Protein AF-A0A8D8GQP0-F1 (afdb_monomer)

Solvent-accessible surface area (backbone atoms only — not comparable to full-atom values): 8848 Å² total; per-residue (Å²): 141,80,85,81,79,78,78,79,81,77,80,79,77,80,78,71,52,72,69,57,54,50,54,50,50,49,51,53,50,52,54,49,51,50,52,53,51,34,53,76,68,35,67,81,42,93,84,54,81,67,76,50,76,66,56,50,53,54,52,50,54,59,51,71,70,54,82,77,78,77,52,72,63,63,53,48,53,54,49,51,52,53,51,48,55,50,47,53,53,51,48,52,52,50,49,57,51,52,55,56,56,72,69,55,77,88,76,71,74,80,78,78,82,83,56,70,46,77,36,81,91,73,77,42,79,41,70,68,80,72,77,80,84,76,82,90,128

Radius of gyration: 39.1 Å; Cα contacts (8 Å, |Δi|>4): 39; chains: 1; bounding box: 97×49×96 Å

Secondary structure (DSSP, 8-state):
-----------------HHHHHHHHHHHHHHHHHHHHHHHTTTT-TTSPPPPHHHHHHHHHHHHTSPP---HHHHHHHHHHHHHHHHHHHHHHHHHHHHHHHT-----PPPPPP-EEEETTTTEEEE------PPP-

pLDDT: mean 75.88, std 15.41, range [38.88, 92.88]

Organism: Culex pipiens (NCBI:txid7175)

Nearest PDB structures (foldseek):
  6n1l-assembly1_A  TM=4.554E-01  e=3.592E+00  Borreliella burgdorferi B31
  3g2b-assembly1_A-2  TM=3.861E-01  e=7.609E+00  Xanthomonas campestris pv. campestris

Foldseek 3Di:
DDDPPPPPPPPPPPPDDPVRVLVVVVVVLVVLVVVLVCLQVVVPDPPDDRDDPVRNVVSVVVNVPDDDRDDPVRVVVVVVVVVVVVVVVVVVVVVVVVVVVVPDPPPDDDDPDFDWDQDPVVRDIDTCPDDDDDDDD

Mean predicted aligned error: 17.65 Å

Structure (mmCIF, N/CA/C/O backbone):
data_AF-A0A8D8GQP0-F1
#
_entry.id   AF-A0A8D8GQP0-F1
#
loop_
_atom_site.group_PDB
_atom_site.id
_atom_site.type_symbol
_atom_site.label_atom_id
_atom_site.label_alt_id
_atom_site.label_comp_id
_atom_site.label_asym_id
_atom_site.label_entity_id
_atom_site.label_seq_id
_atom_site.pdbx_PDB_ins_code
_atom_site.Cartn_x
_atom_site.Cartn_y
_atom_site.Cartn_z
_atom_site.occupancy
_atom_site.B_iso_or_equiv
_atom_site.auth_seq_id
_atom_site.auth_comp_id
_atom_site.auth_asym_id
_atom_site.auth_atom_id
_atom_site.pdbx_PDB_model_num
ATOM 1 N N . MET A 1 1 ? 36.429 -40.304 33.235 1.00 43.31 1 MET A N 1
ATOM 2 C CA . MET A 1 1 ? 36.339 -38.845 33.025 1.00 43.31 1 MET A CA 1
ATOM 3 C C . MET A 1 1 ? 35.658 -38.599 31.694 1.00 43.31 1 MET A C 1
ATOM 5 O O . MET A 1 1 ? 36.282 -38.819 30.667 1.00 43.31 1 MET A O 1
ATOM 9 N N . THR A 1 2 ? 34.388 -38.197 31.701 1.00 40.81 2 THR A N 1
ATOM 10 C CA . THR A 1 2 ? 33.641 -37.958 30.457 1.00 40.81 2 THR A CA 1
ATOM 11 C C . THR A 1 2 ? 32.784 -36.714 30.648 1.00 40.81 2 THR A C 1
ATOM 13 O O . THR A 1 2 ? 31.640 -36.782 31.083 1.00 40.81 2 THR A O 1
ATOM 16 N N . ALA A 1 3 ? 33.389 -35.550 30.408 1.00 46.69 3 ALA A N 1
ATOM 17 C CA . ALA A 1 3 ? 32.698 -34.270 30.445 1.00 46.69 3 ALA A CA 1
ATOM 18 C C . ALA A 1 3 ? 31.880 -34.119 29.156 1.00 46.69 3 ALA A C 1
ATOM 20 O O . ALA A 1 3 ? 32.424 -33.857 28.082 1.00 46.69 3 ALA A O 1
ATOM 21 N N . GLN A 1 4 ? 30.567 -34.321 29.261 1.00 50.00 4 GLN A N 1
ATOM 22 C CA . GLN A 1 4 ? 29.627 -33.999 28.196 1.00 50.00 4 GLN A CA 1
ATOM 23 C C . GLN A 1 4 ? 29.615 -32.480 27.999 1.00 50.00 4 GLN A C 1
ATOM 25 O O . GLN A 1 4 ? 29.127 -31.725 28.837 1.00 50.00 4 GLN A O 1
ATOM 30 N N . LYS A 1 5 ? 30.185 -32.026 26.880 1.00 55.97 5 LYS A N 1
ATOM 31 C CA . LYS A 1 5 ? 30.080 -30.641 26.424 1.00 55.97 5 LYS A CA 1
ATOM 32 C C . LYS A 1 5 ? 28.641 -30.403 25.968 1.00 55.97 5 LYS A C 1
ATOM 34 O O . LYS A 1 5 ? 28.268 -30.783 24.863 1.00 55.97 5 LYS A O 1
ATOM 39 N N . GLN A 1 6 ? 27.837 -29.782 26.824 1.00 47.19 6 GLN A N 1
ATOM 40 C CA . GLN A 1 6 ? 26.556 -29.212 26.424 1.00 47.19 6 GLN A CA 1
ATOM 41 C C . GLN A 1 6 ? 26.836 -27.998 25.532 1.00 47.19 6 GLN A C 1
ATOM 43 O O . GLN A 1 6 ? 27.200 -26.921 26.001 1.00 47.19 6 GLN A O 1
ATOM 48 N N . ILE A 1 7 ? 26.724 -28.194 24.218 1.00 52.22 7 ILE A N 1
ATOM 49 C CA . ILE A 1 7 ? 26.707 -27.103 23.247 1.00 52.22 7 ILE A CA 1
ATOM 50 C C . ILE A 1 7 ? 25.336 -26.446 23.385 1.00 52.22 7 ILE A C 1
ATOM 52 O O . ILE A 1 7 ? 24.341 -26.934 22.854 1.00 52.22 7 ILE A O 1
ATOM 56 N N . TYR A 1 8 ? 25.276 -25.351 24.137 1.00 43.25 8 TYR A N 1
ATOM 57 C CA . TYR A 1 8 ? 24.121 -24.464 24.136 1.00 43.25 8 TYR A CA 1
ATOM 58 C C . TYR A 1 8 ? 23.963 -23.875 22.728 1.00 43.25 8 TYR A C 1
ATOM 60 O O . TYR A 1 8 ? 24.659 -22.934 22.348 1.00 43.25 8 TYR A O 1
ATOM 68 N N . SER A 1 9 ? 23.050 -24.428 21.931 1.00 45.66 9 SER A N 1
ATOM 69 C CA . SER A 1 9 ? 22.605 -23.812 20.683 1.00 45.66 9 SER A CA 1
ATOM 70 C C . SER A 1 9 ? 21.724 -22.609 21.020 1.00 45.66 9 SER A C 1
ATOM 72 O O . SER A 1 9 ? 20.513 -22.731 21.208 1.00 45.66 9 SER A O 1
ATOM 74 N N . TYR A 1 10 ? 22.338 -21.435 21.145 1.00 44.41 10 TYR A N 1
ATOM 75 C CA . TYR A 1 10 ? 21.619 -20.184 21.350 1.00 44.41 10 TYR A CA 1
ATOM 76 C C . TYR A 1 10 ? 20.989 -19.741 20.023 1.00 44.41 10 TYR A C 1
ATOM 78 O O . TYR A 1 10 ? 21.628 -19.100 19.188 1.00 44.41 10 TYR A O 1
ATOM 86 N N . SER A 1 11 ? 19.729 -20.106 19.794 1.00 46.84 11 SER A N 1
ATOM 87 C CA . SER A 1 11 ? 18.938 -19.593 18.673 1.00 46.84 11 SER A CA 1
ATOM 88 C C . SER A 1 11 ? 18.610 -18.117 18.920 1.00 46.84 11 SER A C 1
ATOM 90 O O . SER A 1 11 ? 17.597 -17.772 19.526 1.00 46.84 11 SER A O 1
ATOM 92 N N . PHE A 1 12 ? 19.497 -17.226 18.472 1.00 50.09 12 PHE A N 1
ATOM 93 C CA . PHE A 1 12 ? 19.313 -15.779 18.558 1.00 50.09 12 PHE A CA 1
ATOM 94 C C . PHE A 1 12 ? 18.209 -15.347 17.578 1.00 50.09 12 PHE A C 1
ATOM 96 O O . PHE A 1 12 ? 18.454 -15.072 16.402 1.00 50.09 12 PHE A O 1
ATOM 103 N N . ASN A 1 13 ? 16.963 -15.314 18.050 1.00 46.56 13 ASN A N 1
ATOM 104 C CA . ASN A 1 13 ? 15.835 -14.788 17.288 1.00 46.56 13 ASN A CA 1
ATOM 105 C C . ASN A 1 13 ? 16.010 -13.272 17.093 1.00 46.56 13 ASN A C 1
ATOM 107 O O . ASN A 1 13 ? 15.652 -12.469 17.955 1.00 46.56 13 ASN A O 1
ATOM 111 N N . PHE A 1 14 ? 16.557 -12.863 15.944 1.00 53.28 14 PHE A N 1
ATOM 112 C CA . PHE A 1 14 ? 16.622 -11.458 15.535 1.00 53.28 14 PHE A CA 1
ATOM 113 C C . PHE A 1 14 ? 15.221 -10.929 15.209 1.00 53.28 14 PHE A C 1
ATOM 115 O O . PHE A 1 14 ? 14.811 -10.817 14.051 1.00 53.28 14 PHE A O 1
ATOM 122 N N . ASN A 1 15 ? 14.486 -10.527 16.241 1.00 56.75 15 ASN A N 1
ATOM 123 C CA . ASN A 1 15 ? 13.299 -9.706 16.065 1.00 56.75 15 ASN A CA 1
ATOM 124 C C . ASN A 1 15 ? 13.725 -8.310 15.588 1.00 56.75 15 ASN A C 1
ATOM 126 O O . ASN A 1 15 ? 14.098 -7.435 16.367 1.00 56.75 15 ASN A O 1
ATOM 130 N N . MET A 1 16 ? 13.704 -8.095 14.269 1.00 59.69 16 MET A N 1
ATOM 131 C CA . MET A 1 16 ? 13.981 -6.782 13.689 1.00 59.69 16 MET A CA 1
ATOM 132 C C . MET A 1 16 ? 12.929 -5.755 14.123 1.00 59.69 16 MET A C 1
ATOM 134 O O . MET A 1 16 ? 11.726 -5.982 13.970 1.00 59.69 16 MET A O 1
ATOM 138 N N . THR A 1 17 ? 13.377 -4.586 14.586 1.00 70.38 17 THR A N 1
ATOM 139 C CA . THR A 1 17 ? 12.484 -3.462 14.893 1.00 70.38 17 THR A CA 1
ATOM 140 C C . THR A 1 17 ? 11.760 -2.985 13.623 1.00 70.38 17 THR A C 1
ATOM 142 O O . THR A 1 17 ? 12.308 -3.082 12.517 1.00 70.38 17 THR A O 1
ATOM 145 N N . PRO A 1 18 ? 10.526 -2.456 13.728 1.00 67.00 1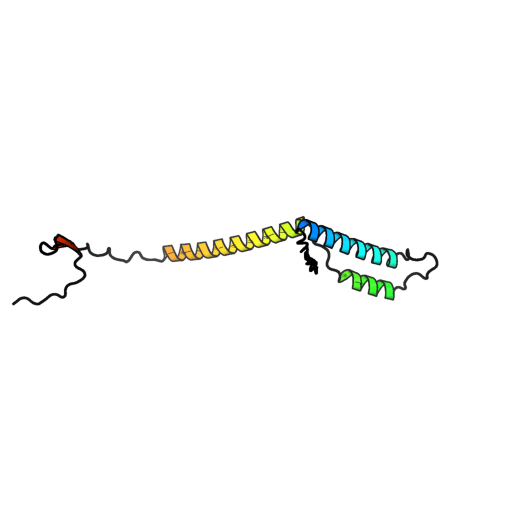8 PRO A N 1
ATOM 146 C CA . PRO A 1 18 ? 9.739 -2.027 12.567 1.00 67.00 18 PRO A CA 1
ATOM 147 C C . PRO A 1 18 ? 10.461 -0.983 11.699 1.00 67.00 18 PRO A C 1
ATOM 149 O O . PRO A 1 18 ? 10.332 -1.018 10.475 1.00 67.00 18 PRO A O 1
ATOM 152 N N . GLN A 1 19 ? 11.291 -0.124 12.299 1.00 63.88 19 GLN A N 1
ATOM 153 C CA . GLN A 1 19 ? 12.141 0.829 11.575 1.00 63.88 19 GLN A CA 1
ATOM 154 C C . GLN A 1 19 ? 13.197 0.122 10.709 1.00 63.88 19 GLN A C 1
ATOM 156 O O . GLN A 1 19 ? 13.346 0.422 9.522 1.00 63.88 19 GLN A O 1
ATOM 161 N N . ARG A 1 20 ? 13.875 -0.894 11.259 1.00 69.12 20 ARG A N 1
ATOM 162 C CA . ARG A 1 20 ? 14.861 -1.703 10.523 1.00 69.12 20 ARG A CA 1
ATOM 163 C C . ARG A 1 20 ? 14.214 -2.487 9.382 1.00 69.12 20 ARG A C 1
ATOM 165 O O . ARG A 1 20 ? 14.774 -2.545 8.290 1.00 69.12 20 ARG A O 1
ATOM 172 N N . LYS A 1 21 ? 12.999 -3.015 9.593 1.00 74.12 21 LYS A N 1
ATOM 173 C CA . LYS A 1 21 ? 12.218 -3.696 8.543 1.00 74.12 21 LYS A CA 1
ATOM 174 C C . LYS A 1 21 ? 11.900 -2.763 7.367 1.00 74.12 21 LYS A C 1
ATOM 176 O O . LYS A 1 21 ? 11.935 -3.203 6.221 1.00 74.12 21 LYS A O 1
ATOM 181 N N . GLN A 1 22 ? 11.605 -1.487 7.623 1.00 72.25 22 GLN A N 1
ATOM 182 C CA . GLN A 1 22 ? 11.338 -0.507 6.563 1.00 72.25 22 GLN A CA 1
ATOM 183 C C . GLN A 1 22 ? 12.601 -0.123 5.788 1.00 72.25 22 GLN A C 1
ATOM 185 O O . GLN A 1 22 ? 12.585 -0.162 4.559 1.00 72.25 22 GLN A O 1
ATOM 190 N N . SER A 1 23 ? 13.697 0.166 6.493 1.00 77.50 23 SER A N 1
ATOM 191 C CA . SER A 1 23 ? 15.002 0.434 5.874 1.00 77.50 23 SER A CA 1
ATOM 192 C C . SER A 1 23 ? 15.458 -0.734 4.986 1.00 77.50 23 SER A C 1
ATOM 194 O O . SER A 1 23 ? 15.879 -0.531 3.848 1.00 77.50 23 SER A O 1
ATOM 196 N N . HIS A 1 24 ? 15.268 -1.976 5.448 1.00 83.56 24 HIS A N 1
ATOM 197 C CA . HIS A 1 24 ? 15.572 -3.181 4.671 1.00 83.56 24 HIS A CA 1
ATOM 198 C C . HIS A 1 24 ? 14.742 -3.291 3.386 1.00 83.56 24 HIS A C 1
ATOM 200 O O . HIS A 1 24 ? 15.288 -3.572 2.320 1.00 83.56 24 HIS A O 1
ATOM 206 N N . LYS A 1 25 ? 13.430 -3.020 3.459 1.00 83.19 25 LYS A N 1
ATOM 207 C CA . LYS A 1 25 ? 12.545 -3.002 2.279 1.00 83.19 25 LYS A CA 1
ATOM 208 C C . LYS A 1 25 ? 12.975 -1.943 1.262 1.00 83.19 25 LYS A C 1
ATOM 210 O O . LYS A 1 25 ? 13.041 -2.240 0.074 1.00 83.19 25 LYS A O 1
ATOM 215 N N . GLN A 1 26 ? 13.326 -0.741 1.721 1.00 85.00 26 GLN A N 1
ATOM 216 C CA . GLN A 1 26 ? 13.821 0.330 0.850 1.00 85.00 26 GLN A CA 1
ATOM 217 C C . GLN A 1 26 ? 15.160 -0.029 0.200 1.00 85.00 26 GLN A C 1
ATOM 219 O O . GLN A 1 26 ? 15.335 0.187 -0.996 1.00 85.00 26 GLN A O 1
ATOM 224 N N . ARG A 1 27 ? 16.094 -0.619 0.957 1.00 87.00 27 ARG A N 1
ATOM 225 C CA . ARG A 1 27 ? 17.390 -1.063 0.426 1.00 87.00 27 ARG A CA 1
ATOM 226 C C . ARG A 1 27 ? 17.222 -2.134 -0.650 1.00 87.00 27 ARG A C 1
ATOM 228 O O . ARG A 1 27 ? 17.852 -2.031 -1.698 1.00 87.00 27 ARG A O 1
ATOM 235 N N . LYS A 1 28 ? 16.349 -3.121 -0.414 1.00 88.81 28 LYS A N 1
ATOM 236 C CA . LYS A 1 28 ? 16.005 -4.149 -1.408 1.00 88.81 28 LYS A CA 1
ATOM 237 C C . LYS A 1 28 ? 15.407 -3.535 -2.669 1.00 88.81 28 LYS A C 1
ATOM 239 O O . LYS A 1 28 ? 15.885 -3.832 -3.755 1.00 88.81 28 LYS A O 1
ATOM 244 N N . TYR A 1 29 ? 14.431 -2.641 -2.524 1.00 89.75 29 TYR A N 1
ATOM 245 C CA . TYR A 1 29 ? 13.825 -1.960 -3.668 1.00 89.75 29 TYR A CA 1
ATOM 246 C C . TYR A 1 29 ? 14.859 -1.165 -4.475 1.00 89.75 29 TYR A C 1
ATOM 248 O O . TYR A 1 29 ? 14.959 -1.347 -5.681 1.00 89.75 29 TYR A O 1
ATOM 256 N N . ARG A 1 30 ? 15.718 -0.370 -3.820 1.00 90.12 30 ARG A N 1
ATOM 257 C CA . ARG A 1 30 ? 16.800 0.372 -4.496 1.00 90.12 30 ARG A CA 1
ATOM 258 C C . ARG A 1 30 ? 17.783 -0.540 -5.231 1.00 90.12 30 ARG A C 1
ATOM 260 O O . ARG A 1 30 ? 18.234 -0.184 -6.313 1.00 90.12 30 ARG A O 1
ATOM 267 N N . ALA A 1 31 ? 18.118 -1.699 -4.661 1.00 91.88 31 ALA A N 1
ATOM 268 C CA . ALA 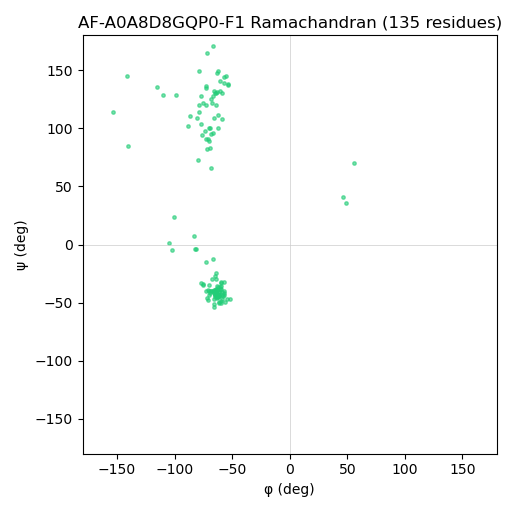A 1 31 ? 18.976 -2.678 -5.328 1.00 91.88 31 ALA A CA 1
ATOM 269 C C . ALA A 1 31 ? 18.319 -3.224 -6.604 1.00 91.88 31 ALA A C 1
ATOM 271 O O . ALA A 1 31 ? 18.988 -3.357 -7.626 1.00 91.88 31 ALA A O 1
ATOM 272 N N . ILE A 1 32 ? 17.008 -3.472 -6.557 1.00 91.50 32 ILE A N 1
ATOM 273 C CA . ILE A 1 32 ? 16.237 -3.903 -7.722 1.00 91.50 32 ILE A CA 1
ATOM 274 C C . ILE A 1 32 ? 16.196 -2.794 -8.781 1.00 91.50 32 ILE A C 1
ATOM 276 O O . ILE A 1 32 ? 16.602 -3.041 -9.910 1.00 91.50 32 ILE A O 1
ATOM 280 N N . VAL A 1 33 ? 15.818 -1.563 -8.416 1.00 90.94 33 VAL A N 1
ATOM 281 C CA . VAL A 1 33 ? 15.818 -0.400 -9.330 1.00 90.94 33 VAL A CA 1
ATOM 282 C C . VAL A 1 33 ? 17.173 -0.243 -10.013 1.00 90.94 33 VAL A C 1
ATOM 284 O O . VAL A 1 33 ? 17.243 -0.101 -11.228 1.00 90.94 33 VAL A O 1
ATOM 287 N N . ARG A 1 34 ? 18.266 -0.327 -9.244 1.00 91.56 34 ARG A N 1
ATOM 288 C CA . ARG A 1 34 ? 19.623 -0.223 -9.784 1.00 91.56 34 ARG A CA 1
ATOM 289 C C . ARG A 1 34 ? 19.924 -1.327 -10.796 1.00 91.56 34 ARG A C 1
ATOM 291 O O . ARG A 1 34 ? 20.529 -1.036 -11.817 1.00 91.56 34 ARG A O 1
ATOM 298 N N . LYS A 1 35 ? 19.499 -2.568 -10.535 1.00 90.75 35 LYS A N 1
ATOM 299 C CA . LYS A 1 35 ? 19.655 -3.692 -11.471 1.00 90.75 35 LYS A CA 1
ATOM 300 C C . LYS A 1 35 ? 18.941 -3.415 -12.798 1.00 90.75 35 LYS A C 1
ATOM 302 O O . LYS A 1 35 ? 19.563 -3.543 -13.845 1.00 90.75 35 LYS A O 1
ATOM 307 N N . TYR A 1 36 ? 17.671 -3.009 -12.754 1.00 89.75 36 TYR A N 1
ATOM 308 C CA . TYR A 1 36 ? 16.907 -2.706 -13.970 1.00 89.75 36 TYR A CA 1
ATOM 309 C C . TYR A 1 36 ? 17.477 -1.505 -14.722 1.00 89.75 36 TYR A C 1
ATOM 311 O O . TYR A 1 36 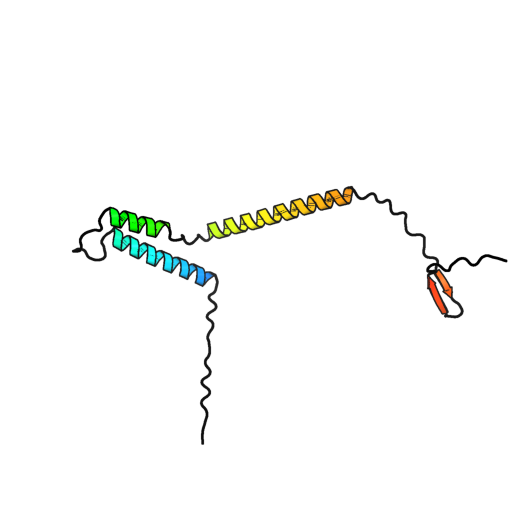? 17.618 -1.562 -15.936 1.00 89.75 36 TYR A O 1
ATOM 319 N N . LEU A 1 37 ? 17.882 -0.452 -14.011 1.00 89.62 37 LEU A N 1
ATOM 320 C CA . LEU A 1 37 ? 18.489 0.722 -14.632 1.00 89.62 37 LEU A CA 1
ATOM 321 C C . LEU A 1 37 ? 19.811 0.382 -15.334 1.00 89.62 37 LEU A C 1
ATOM 323 O O . LEU A 1 37 ? 20.032 0.822 -16.457 1.00 89.62 37 LEU A O 1
ATOM 327 N N . MET A 1 38 ? 20.671 -0.425 -14.702 1.00 90.25 38 MET A N 1
ATOM 328 C CA . MET A 1 38 ? 21.920 -0.876 -15.325 1.00 90.25 38 MET A CA 1
ATOM 329 C C . MET A 1 38 ? 21.669 -1.720 -16.578 1.00 90.25 38 MET A C 1
ATOM 331 O O . MET A 1 38 ? 22.421 -1.590 -17.539 1.00 90.25 38 MET A O 1
ATOM 335 N N . PHE A 1 39 ? 20.622 -2.550 -16.581 1.00 87.94 39 PHE A N 1
ATOM 336 C CA . PHE A 1 39 ? 20.217 -3.318 -17.758 1.00 87.94 39 PHE A CA 1
ATOM 337 C C . PHE A 1 39 ? 19.726 -2.409 -18.888 1.00 87.94 39 PHE A C 1
ATOM 339 O O . PHE A 1 39 ? 20.263 -2.468 -19.988 1.00 87.94 39 PHE A O 1
ATOM 346 N N . LEU A 1 40 ? 18.754 -1.535 -18.606 1.00 86.56 40 LEU A N 1
ATOM 347 C CA . LEU A 1 40 ? 18.155 -0.648 -19.608 1.00 86.56 40 LEU A CA 1
ATOM 348 C C . LEU A 1 40 ? 19.213 0.260 -20.243 1.00 86.56 40 LEU A C 1
ATOM 350 O O . LEU A 1 40 ? 19.246 0.436 -21.451 1.00 86.56 40 LEU A O 1
ATOM 354 N N . MET A 1 41 ? 20.140 0.786 -19.445 1.00 86.00 41 MET A N 1
ATOM 355 C CA . MET A 1 41 ? 21.207 1.651 -19.950 1.00 86.00 41 MET A CA 1
ATOM 356 C C . MET A 1 41 ? 22.418 0.888 -20.517 1.00 86.00 41 MET A C 1
ATOM 358 O O . MET A 1 41 ? 23.431 1.514 -20.813 1.00 86.00 41 MET A O 1
ATOM 362 N N . ASN A 1 42 ? 22.344 -0.444 -20.636 1.00 85.06 42 ASN A N 1
ATOM 363 C CA . ASN A 1 42 ? 23.438 -1.319 -21.073 1.00 85.06 42 ASN A CA 1
ATOM 364 C C . ASN A 1 42 ? 24.779 -1.058 -20.344 1.00 85.06 42 ASN A C 1
ATOM 366 O O . ASN A 1 42 ? 25.865 -1.154 -20.907 1.00 85.06 42 ASN A O 1
ATOM 370 N N . LEU A 1 43 ? 24.720 -0.713 -19.053 1.00 83.31 43 LEU A N 1
ATOM 371 C CA . LEU A 1 43 ? 25.899 -0.340 -18.254 1.00 83.31 43 LEU A CA 1
ATOM 372 C C . LEU A 1 43 ? 26.670 -1.554 -17.720 1.00 83.31 43 LEU A C 1
ATOM 374 O O . LEU A 1 43 ? 27.690 -1.399 -17.051 1.00 83.31 43 LEU A O 1
ATOM 378 N N . HIS A 1 44 ? 26.167 -2.763 -17.966 1.00 78.88 44 HIS A N 1
ATOM 379 C CA . HIS A 1 44 ? 26.799 -4.001 -17.522 1.00 78.88 44 HIS A CA 1
ATOM 380 C C . HIS A 1 44 ? 28.024 -4.374 -18.360 1.00 78.88 44 HIS A C 1
ATOM 382 O O . HIS A 1 44 ? 28.977 -4.926 -17.812 1.00 78.88 44 HIS A O 1
ATOM 388 N N . ASN A 1 45 ? 28.003 -4.082 -19.662 1.00 81.19 45 ASN A N 1
ATOM 389 C CA . ASN A 1 45 ? 29.118 -4.338 -20.559 1.00 81.19 45 ASN A CA 1
ATOM 390 C C . ASN A 1 45 ? 29.067 -3.344 -21.735 1.00 81.19 45 ASN A C 1
ATOM 392 O O . ASN A 1 45 ? 28.151 -3.439 -22.547 1.00 81.19 45 ASN A O 1
ATOM 396 N N . PRO A 1 46 ? 30.047 -2.431 -21.871 1.00 76.69 46 PRO A N 1
ATOM 397 C CA . PRO A 1 46 ? 30.056 -1.443 -22.951 1.00 76.69 46 PRO A CA 1
ATOM 398 C C . PRO A 1 46 ? 30.247 -2.060 -24.347 1.00 76.69 46 PRO A C 1
ATOM 400 O O . PRO A 1 46 ? 30.041 -1.373 -25.341 1.00 76.69 46 PRO A O 1
ATOM 403 N N . TYR A 1 47 ? 30.636 -3.337 -24.426 1.00 83.44 47 TYR A N 1
ATOM 404 C CA . TYR A 1 47 ? 30.798 -4.082 -25.677 1.00 83.44 47 TYR A CA 1
ATOM 405 C C . TYR A 1 47 ? 29.639 -5.042 -25.971 1.00 83.44 47 TYR A C 1
ATOM 407 O O . TYR A 1 47 ? 29.653 -5.701 -27.007 1.00 83.44 47 TYR A O 1
ATOM 415 N N . ALA A 1 48 ? 28.670 -5.179 -25.060 1.00 82.44 48 ALA A N 1
ATOM 416 C CA . ALA A 1 48 ? 27.494 -6.001 -25.313 1.00 82.44 48 ALA A CA 1
ATOM 417 C C . ALA A 1 48 ? 26.498 -5.256 -26.203 1.00 82.44 48 ALA A C 1
ATOM 419 O O . ALA A 1 48 ? 26.381 -4.029 -26.138 1.00 82.44 48 ALA A O 1
ATOM 420 N N . GLU A 1 49 ? 25.749 -6.016 -26.997 1.00 83.75 49 GLU A N 1
ATOM 421 C CA . GLU A 1 49 ? 24.638 -5.477 -27.768 1.00 83.75 49 GLU A CA 1
ATOM 422 C C . GLU A 1 49 ? 23.588 -4.882 -26.812 1.00 83.75 49 GLU A C 1
ATOM 424 O O . GLU A 1 49 ? 23.264 -5.504 -25.792 1.00 83.75 49 GLU A O 1
ATOM 429 N N . PRO A 1 50 ? 23.097 -3.658 -27.074 1.00 84.31 50 PRO A N 1
ATOM 430 C CA . PRO A 1 50 ? 22.059 -3.067 -26.248 1.00 84.31 50 PRO A CA 1
ATOM 431 C C . 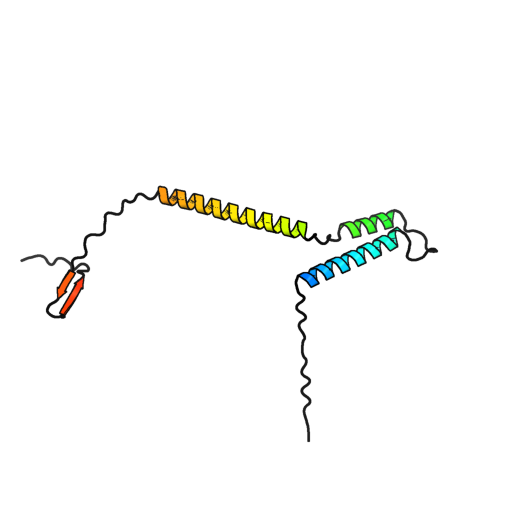PRO A 1 50 ? 20.777 -3.906 -26.331 1.00 84.31 50 PRO A C 1
ATOM 433 O O . PRO A 1 50 ? 20.482 -4.469 -27.385 1.00 84.31 50 PRO A O 1
ATOM 436 N N . PRO A 1 51 ? 19.988 -3.965 -25.245 1.00 85.56 51 PRO A N 1
ATOM 437 C CA . PRO A 1 51 ? 18.777 -4.769 -25.238 1.00 85.56 51 PRO A CA 1
ATOM 438 C C . PRO A 1 51 ? 17.789 -4.302 -26.307 1.00 85.56 51 PRO A C 1
ATOM 440 O O . PRO A 1 51 ? 17.609 -3.095 -26.512 1.00 85.56 51 PRO A O 1
ATOM 443 N N . CYS A 1 52 ? 17.129 -5.255 -26.967 1.00 88.50 52 CYS A N 1
ATOM 444 C CA . CYS A 1 52 ? 16.166 -4.949 -28.021 1.00 88.50 52 CYS A CA 1
ATOM 445 C C . CYS A 1 52 ? 14.873 -4.344 -27.440 1.00 88.50 52 CYS A C 1
ATOM 447 O O . CYS A 1 52 ? 14.592 -4.431 -26.240 1.00 88.50 52 CYS A O 1
ATOM 449 N N . MET A 1 53 ? 14.037 -3.735 -28.286 1.00 90.25 53 MET A N 1
ATOM 450 C CA . MET A 1 53 ? 12.799 -3.085 -27.827 1.00 90.25 53 MET A CA 1
ATOM 451 C C . MET A 1 53 ? 11.827 -4.045 -27.123 1.00 90.25 53 MET A C 1
ATOM 453 O O . MET A 1 53 ? 11.113 -3.626 -26.210 1.00 90.25 53 MET A O 1
ATOM 457 N N . GLU A 1 54 ? 11.781 -5.321 -27.507 1.00 91.81 54 GLU A N 1
ATOM 458 C CA . GLU A 1 54 ? 10.937 -6.315 -26.832 1.00 91.81 54 GLU A CA 1
ATOM 459 C C . GLU A 1 54 ? 11.457 -6.651 -25.432 1.00 91.81 54 GLU A C 1
ATOM 461 O O . GLU A 1 54 ? 10.679 -6.660 -24.475 1.00 91.81 54 GLU A O 1
ATOM 466 N N . GLU A 1 55 ? 12.770 -6.829 -25.283 1.00 89.62 55 GLU A N 1
ATOM 467 C CA . GLU A 1 55 ? 13.413 -7.053 -23.986 1.00 89.62 55 GLU A CA 1
ATOM 468 C C . GLU A 1 55 ? 13.200 -5.867 -23.044 1.00 89.62 55 GLU A C 1
ATOM 470 O O . GLU A 1 55 ? 12.896 -6.056 -21.863 1.00 89.62 55 GLU A O 1
ATOM 475 N N . TRP A 1 56 ? 13.284 -4.639 -23.565 1.00 89.25 56 TRP A N 1
ATOM 476 C CA . TRP A 1 56 ? 12.926 -3.430 -22.824 1.00 89.25 56 TRP A CA 1
ATOM 477 C C . TRP A 1 56 ? 11.493 -3.490 -22.301 1.00 89.25 56 TRP A C 1
ATOM 479 O O . TRP A 1 56 ? 11.259 -3.253 -21.115 1.00 89.25 56 TRP A O 1
ATOM 489 N N . ARG A 1 57 ? 10.529 -3.824 -23.166 1.00 91.8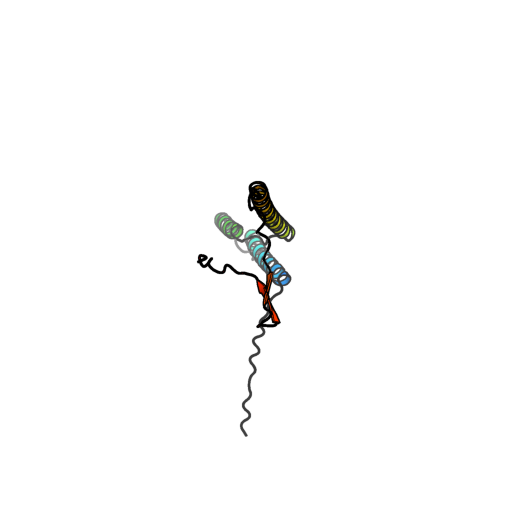8 57 ARG A N 1
ATOM 490 C CA . ARG A 1 57 ? 9.108 -3.884 -22.791 1.00 91.88 57 ARG A CA 1
ATOM 491 C C . ARG A 1 57 ? 8.858 -4.937 -21.719 1.00 91.88 57 ARG A C 1
ATOM 493 O O . ARG A 1 57 ? 8.195 -4.630 -20.734 1.00 91.88 57 ARG A O 1
ATOM 500 N N . TRP A 1 58 ? 9.423 -6.133 -21.865 1.00 92.75 58 TRP A N 1
ATOM 501 C CA . TRP A 1 58 ? 9.279 -7.199 -20.871 1.00 92.75 58 TRP A CA 1
ATOM 502 C C . TRP A 1 58 ? 9.894 -6.826 -19.525 1.00 92.75 58 TRP A C 1
ATOM 504 O O . TRP A 1 58 ? 9.289 -7.062 -18.484 1.00 92.75 58 TRP A O 1
ATOM 514 N N . ARG A 1 59 ? 11.071 -6.194 -19.524 1.00 90.00 59 ARG A N 1
ATOM 515 C CA . ARG A 1 59 ? 11.728 -5.765 -18.281 1.00 90.00 59 ARG A CA 1
ATOM 516 C C . ARG A 1 59 ? 11.014 -4.616 -17.593 1.00 90.00 59 ARG A C 1
ATOM 518 O O . ARG A 1 59 ? 10.997 -4.571 -16.365 1.00 90.00 59 ARG A O 1
ATOM 525 N N . LEU A 1 60 ? 10.434 -3.694 -18.354 1.00 90.56 60 LEU A N 1
ATOM 526 C CA . LEU A 1 60 ? 9.613 -2.628 -17.792 1.00 90.56 60 LEU A CA 1
ATOM 527 C C . LEU A 1 60 ? 8.315 -3.180 -17.203 1.00 90.56 60 LEU A C 1
ATOM 529 O O . LEU A 1 60 ? 7.940 -2.759 -16.114 1.00 90.56 60 LEU A O 1
ATOM 533 N N . ASP A 1 61 ? 7.679 -4.150 -17.859 1.00 92.88 61 ASP A N 1
ATOM 534 C CA . ASP A 1 61 ? 6.483 -4.810 -17.327 1.00 92.88 61 ASP A CA 1
ATOM 535 C C . ASP A 1 61 ? 6.785 -5.630 -16.059 1.00 92.88 61 ASP A C 1
ATOM 537 O O . ASP A 1 61 ? 6.057 -5.575 -15.072 1.00 92.88 61 ASP A O 1
ATOM 541 N N . GLU A 1 62 ? 7.932 -6.314 -16.014 1.00 91.06 62 GLU A N 1
ATOM 542 C CA . GLU A 1 62 ? 8.418 -6.968 -14.791 1.00 91.06 62 GLU A CA 1
ATOM 543 C C . GLU A 1 62 ? 8.649 -5.938 -13.665 1.00 91.06 62 GLU A C 1
ATOM 545 O O . GLU A 1 62 ? 8.382 -6.202 -12.490 1.00 91.06 62 GLU A O 1
ATOM 550 N N . PHE A 1 63 ? 9.120 -4.737 -14.016 1.00 89.94 63 PHE A N 1
ATOM 551 C CA . PHE A 1 63 ? 9.397 -3.673 -13.058 1.00 89.94 63 PHE A CA 1
ATOM 552 C C . PHE A 1 63 ? 8.135 -3.019 -12.483 1.00 89.94 63 PHE A C 1
ATOM 554 O O . PHE A 1 63 ? 8.089 -2.757 -11.279 1.00 89.94 63 PHE A O 1
ATOM 561 N N . THR A 1 64 ? 7.102 -2.782 -13.295 1.00 89.06 64 THR A N 1
ATOM 562 C CA . THR A 1 64 ? 5.836 -2.171 -12.843 1.00 89.06 64 THR A CA 1
ATOM 563 C C . THR A 1 64 ? 5.081 -3.054 -11.851 1.00 89.06 64 THR A C 1
ATOM 565 O O . THR A 1 64 ? 4.371 -2.540 -10.986 1.00 89.06 64 THR A O 1
ATOM 568 N N . GLN A 1 65 ? 5.277 -4.373 -11.914 1.00 91.12 65 GLN A N 1
ATOM 569 C CA . GLN A 1 65 ? 4.702 -5.326 -10.963 1.00 91.12 65 GLN A CA 1
ATOM 570 C C . GLN A 1 65 ? 5.373 -5.280 -9.577 1.00 91.12 65 GLN A C 1
ATOM 572 O O . GLN A 1 65 ? 4.820 -5.797 -8.601 1.00 91.12 65 GLN A O 1
ATOM 577 N N . ILE A 1 66 ? 6.554 -4.660 -9.444 1.00 88.12 66 ILE A N 1
ATOM 578 C CA . ILE A 1 66 ? 7.263 -4.591 -8.163 1.00 88.12 66 ILE A CA 1
ATOM 579 C C . ILE A 1 66 ? 6.586 -3.560 -7.248 1.00 88.12 66 ILE A C 1
ATOM 581 O O 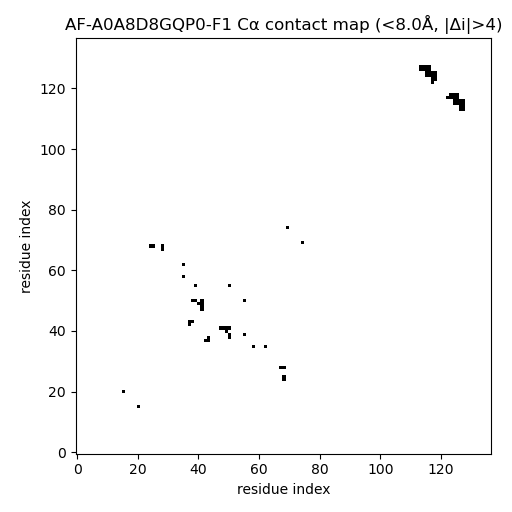. ILE A 1 66 ? 6.542 -2.370 -7.567 1.00 88.12 66 ILE A O 1
ATOM 585 N N . PRO A 1 67 ? 6.126 -3.957 -6.045 1.00 85.00 67 PRO A N 1
ATOM 586 C CA . PRO A 1 67 ? 5.437 -3.043 -5.150 1.00 85.00 67 PRO A CA 1
ATOM 587 C C . PRO A 1 67 ? 6.386 -1.963 -4.625 1.00 85.00 67 PRO A C 1
ATOM 589 O O . PRO A 1 67 ? 7.378 -2.247 -3.941 1.00 85.00 67 PRO A O 1
ATOM 592 N N . VAL A 1 68 ? 6.028 -0.706 -4.880 1.00 84.88 68 VAL A N 1
ATOM 593 C CA . VAL A 1 68 ? 6.769 0.453 -4.382 1.00 84.88 68 VAL A CA 1
ATOM 594 C C . VAL A 1 68 ? 6.658 0.519 -2.851 1.00 84.88 68 VAL A C 1
ATOM 596 O O . VAL A 1 68 ? 5.554 0.475 -2.291 1.00 84.88 68 VAL A O 1
ATOM 599 N N . PRO A 1 69 ? 7.783 0.619 -2.116 1.00 82.31 69 PRO A N 1
ATOM 600 C CA . PRO A 1 69 ? 7.745 0.812 -0.677 1.00 82.31 69 PRO A CA 1
ATOM 601 C C . PRO A 1 69 ? 7.068 2.142 -0.336 1.00 82.31 69 PRO A C 1
ATOM 603 O O . PRO A 1 69 ? 7.649 3.201 -0.551 1.00 82.31 69 PRO A O 1
ATOM 606 N N . ARG A 1 70 ? 5.875 2.071 0.266 1.00 81.31 70 ARG A N 1
ATOM 607 C CA . ARG A 1 70 ? 5.134 3.263 0.702 1.00 81.31 70 ARG A CA 1
ATOM 608 C C . ARG A 1 70 ? 5.973 4.173 1.591 1.00 81.31 70 ARG A C 1
ATOM 610 O O . ARG A 1 70 ? 6.657 3.683 2.515 1.00 81.31 70 ARG A O 1
ATOM 617 N N . THR A 1 71 ? 5.877 5.474 1.339 1.00 79.75 71 THR A N 1
ATOM 618 C CA . THR A 1 71 ? 6.585 6.503 2.105 1.00 79.75 71 THR A CA 1
ATOM 619 C C . THR A 1 71 ? 6.056 6.576 3.542 1.00 79.75 71 THR A C 1
ATOM 621 O O . THR A 1 71 ? 5.109 5.882 3.931 1.00 79.75 71 THR A O 1
ATOM 624 N N . LYS A 1 72 ? 6.736 7.341 4.404 1.00 75.44 72 LYS A N 1
ATOM 625 C CA . LYS A 1 72 ? 6.267 7.540 5.785 1.00 75.44 72 LYS A CA 1
ATOM 626 C C . LYS A 1 72 ? 4.947 8.311 5.801 1.00 75.44 72 LYS A C 1
ATOM 628 O O . LYS A 1 72 ? 4.045 7.908 6.525 1.00 75.44 72 LYS A O 1
ATOM 633 N N . GLU A 1 73 ? 4.842 9.337 4.966 1.00 74.06 73 GLU A N 1
ATOM 634 C CA . GLU A 1 73 ? 3.665 10.197 4.818 1.00 74.06 73 GLU A CA 1
ATOM 635 C C . GLU A 1 73 ? 2.443 9.398 4.362 1.00 74.06 73 GLU A C 1
ATOM 637 O O . GLU A 1 73 ? 1.429 9.405 5.047 1.00 74.06 73 GLU A O 1
ATOM 642 N N . GLU A 1 74 ? 2.568 8.575 3.318 1.00 76.00 74 GLU A N 1
ATOM 643 C CA . GLU A 1 74 ? 1.466 7.722 2.840 1.00 76.00 74 GLU A CA 1
ATOM 644 C C . GLU A 1 74 ? 0.964 6.730 3.897 1.00 76.00 74 GLU A C 1
ATOM 646 O O . GLU A 1 74 ? -0.210 6.359 3.936 1.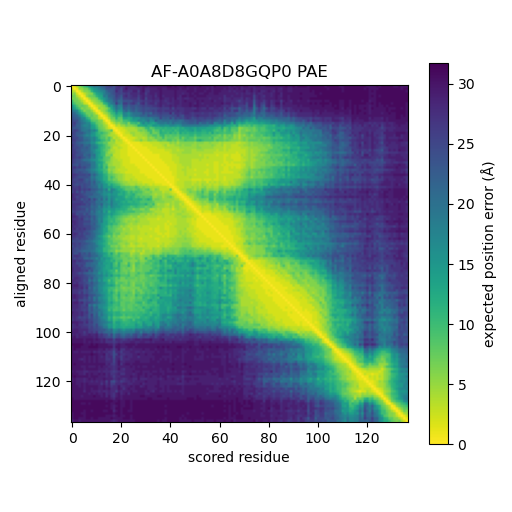00 76.00 74 GLU A O 1
ATOM 651 N N . LYS A 1 75 ? 1.861 6.249 4.765 1.00 78.62 75 LYS A N 1
ATOM 652 C CA . LYS A 1 75 ? 1.475 5.358 5.866 1.00 78.62 75 LYS A CA 1
ATOM 653 C C . LYS A 1 75 ? 0.782 6.105 6.994 1.00 78.62 75 LYS A C 1
ATOM 655 O O . LYS A 1 75 ? -0.046 5.494 7.662 1.00 78.62 75 LYS A O 1
ATOM 660 N N . LEU A 1 76 ? 1.168 7.353 7.249 1.00 81.25 76 LEU A N 1
ATOM 661 C CA . LEU A 1 76 ? 0.514 8.197 8.243 1.00 81.25 76 LEU A CA 1
ATOM 662 C C . LEU A 1 76 ? -0.873 8.602 7.749 1.00 81.25 76 LEU A C 1
ATOM 664 O O . LEU A 1 76 ? -1.833 8.319 8.452 1.00 81.25 76 LEU A O 1
ATOM 668 N N . ALA A 1 77 ? -0.987 9.069 6.505 1.00 80.62 77 ALA A N 1
ATOM 669 C CA . ALA A 1 77 ? -2.263 9.395 5.874 1.00 80.62 77 ALA A CA 1
ATOM 670 C C . ALA A 1 77 ? -3.245 8.212 5.924 1.00 80.62 77 ALA A C 1
ATOM 672 O O . ALA A 1 77 ? -4.373 8.355 6.378 1.00 80.62 77 ALA A O 1
ATOM 673 N N . LYS A 1 78 ? -2.791 6.996 5.579 1.00 82.38 78 LYS A N 1
ATOM 674 C CA . LYS A 1 78 ? -3.643 5.799 5.671 1.00 82.38 78 LYS A CA 1
ATOM 675 C C . LYS A 1 78 ? -4.081 5.477 7.107 1.00 82.38 78 LYS A C 1
ATOM 677 O O . LYS A 1 78 ? -5.177 4.968 7.317 1.00 82.38 78 LYS A O 1
ATOM 682 N N . LYS A 1 79 ? -3.215 5.710 8.097 1.00 86.31 79 LYS A N 1
ATOM 683 C CA . LYS A 1 79 ? -3.569 5.496 9.507 1.00 86.31 79 LYS A CA 1
ATOM 684 C C . LYS A 1 79 ? -4.570 6.533 9.995 1.00 86.31 79 LYS A C 1
ATOM 686 O O . LYS A 1 79 ? -5.457 6.179 10.758 1.00 86.31 79 LYS A O 1
ATOM 691 N N . GLU A 1 80 ? -4.404 7.786 9.594 1.00 86.38 80 GLU A N 1
ATOM 692 C CA . GLU A 1 80 ? -5.326 8.869 9.930 1.00 86.38 80 GLU A CA 1
ATOM 693 C C . GLU A 1 80 ? -6.704 8.604 9.331 1.00 86.38 80 GLU A C 1
ATOM 695 O O . GLU A 1 80 ? -7.684 8.635 10.068 1.00 86.38 80 GLU A O 1
ATOM 700 N N . GLU A 1 81 ? -6.763 8.189 8.064 1.00 86.81 81 GLU A N 1
ATOM 701 C CA . GLU A 1 81 ? -8.003 7.770 7.407 1.00 86.81 81 GLU A CA 1
ATOM 702 C C . GLU A 1 81 ? -8.683 6.608 8.156 1.00 86.81 81 GLU A C 1
ATOM 704 O O . GLU A 1 81 ? -9.884 6.637 8.415 1.00 86.81 81 GLU A O 1
ATOM 709 N N . GLU A 1 82 ? -7.922 5.594 8.580 1.00 89.69 82 GLU A N 1
ATOM 710 C CA . GLU A 1 82 ? -8.457 4.463 9.349 1.00 89.69 82 GLU A CA 1
ATOM 711 C C . GLU A 1 82 ? -8.979 4.892 10.734 1.00 89.69 82 GLU A C 1
ATOM 713 O O . GLU A 1 82 ? -10.018 4.412 11.199 1.00 89.69 82 GLU A O 1
ATOM 718 N N . ILE A 1 83 ? -8.276 5.813 11.400 1.00 91.69 83 ILE A N 1
ATOM 719 C CA . ILE A 1 83 ? -8.701 6.384 12.683 1.00 91.69 83 ILE A CA 1
ATOM 720 C C . ILE A 1 83 ? -9.986 7.192 12.502 1.00 91.69 83 ILE A C 1
ATOM 722 O O . ILE A 1 83 ? -10.897 7.066 13.319 1.00 91.69 83 ILE A O 1
ATOM 726 N N . GLU A 1 84 ? -10.073 7.997 11.450 1.00 91.12 84 GLU A N 1
ATOM 727 C CA . GLU A 1 84 ? -11.232 8.829 11.150 1.00 91.12 84 GLU A CA 1
ATOM 728 C C . GLU A 1 84 ? -12.458 7.981 10.806 1.00 91.12 84 GLU A C 1
ATOM 730 O O . GLU A 1 84 ? -13.507 8.146 11.426 1.00 91.12 84 GLU A O 1
ATOM 735 N N . GLN A 1 85 ? -12.305 6.971 9.946 1.00 91.12 85 GLN A N 1
ATOM 736 C CA . GLN A 1 85 ? -13.368 6.003 9.659 1.00 91.12 85 GLN A CA 1
ATOM 737 C C . GLN A 1 85 ? -13.850 5.292 10.927 1.00 91.12 85 GLN A C 1
ATOM 739 O O . GLN A 1 85 ? -15.048 5.072 11.120 1.00 91.12 85 GLN A O 1
ATOM 744 N N . ARG A 1 86 ? -12.928 4.932 11.827 1.00 90.62 86 ARG A N 1
ATOM 745 C CA . ARG A 1 86 ? -13.289 4.299 13.097 1.00 90.62 86 ARG A CA 1
ATOM 746 C C . ARG A 1 86 ? -14.030 5.255 14.028 1.00 90.62 86 ARG A C 1
ATOM 748 O O . ARG A 1 86 ? -14.975 4.826 14.685 1.00 90.62 86 ARG A O 1
ATOM 755 N N . ARG A 1 87 ? -13.619 6.523 14.089 1.00 91.38 87 ARG A N 1
ATOM 756 C CA . ARG A 1 87 ? -14.310 7.562 14.867 1.00 91.38 87 ARG A CA 1
ATOM 757 C C . ARG A 1 87 ? -15.719 7.794 14.336 1.00 91.38 87 ARG A C 1
ATOM 759 O O . ARG A 1 87 ? -16.646 7.745 15.134 1.00 91.38 87 ARG A O 1
ATOM 766 N N . ALA A 1 88 ? -15.877 7.918 13.020 1.00 92.44 88 ALA A N 1
ATOM 767 C CA . ALA A 1 88 ? -17.177 8.081 12.377 1.00 92.44 88 ALA A CA 1
ATOM 768 C C . ALA A 1 88 ? -18.135 6.925 12.720 1.00 92.44 88 ALA A C 1
ATOM 770 O O . ALA A 1 88 ? -19.276 7.163 13.105 1.00 92.44 88 ALA A O 1
ATOM 771 N N . ARG A 1 89 ? -17.652 5.672 12.697 1.00 91.88 89 ARG A N 1
ATOM 772 C CA . ARG A 1 89 ? -18.459 4.506 13.111 1.00 91.88 89 ARG A CA 1
ATOM 773 C C . ARG A 1 89 ? -18.904 4.573 14.572 1.00 91.88 89 ARG A C 1
ATOM 775 O O . ARG A 1 89 ? -20.047 4.254 14.880 1.00 91.88 89 ARG A O 1
ATOM 782 N N . ILE A 1 90 ? -18.004 4.964 15.474 1.00 92.12 90 ILE A N 1
ATOM 783 C CA . ILE A 1 90 ? -18.317 5.084 16.907 1.00 92.12 90 ILE A CA 1
ATOM 784 C C . ILE A 1 90 ? -19.319 6.220 17.144 1.00 92.12 90 ILE A C 1
ATOM 786 O O . ILE A 1 90 ? -20.219 6.088 17.969 1.00 92.12 90 ILE A O 1
ATOM 790 N N . GLU A 1 91 ? -19.171 7.338 16.437 1.00 92.88 91 GLU A N 1
ATOM 791 C CA . GLU A 1 91 ? -20.076 8.481 16.535 1.00 92.88 91 GLU A CA 1
ATOM 792 C C . GLU A 1 91 ? -21.486 8.132 16.046 1.00 92.88 91 GLU A C 1
ATOM 794 O O . GLU A 1 91 ? -22.462 8.427 16.736 1.00 92.88 91 GLU A O 1
ATOM 799 N N . GLU A 1 92 ? -21.595 7.423 14.923 1.00 91.75 92 GLU A N 1
ATOM 800 C CA . GLU A 1 92 ? -22.870 6.927 14.406 1.00 91.75 92 GLU A CA 1
ATOM 801 C C . GLU A 1 92 ? -23.543 5.952 15.388 1.00 91.75 92 GLU A C 1
ATOM 803 O O . GLU A 1 92 ? -24.729 6.090 15.698 1.00 91.75 92 GLU A O 1
ATOM 808 N N . GLU A 1 93 ? -22.782 5.016 15.965 1.00 91.62 93 GLU A N 1
ATOM 809 C CA . GLU A 1 93 ? -23.295 4.102 16.990 1.00 91.62 93 GLU A CA 1
ATOM 810 C C . GLU A 1 93 ? -23.777 4.856 18.241 1.00 91.62 93 GLU A C 1
ATOM 812 O O . GLU A 1 93 ? -24.864 4.583 18.765 1.00 91.62 93 GLU A O 1
ATOM 817 N N . ASN A 1 94 ? -23.001 5.838 18.709 1.00 90.56 94 ASN A N 1
ATOM 818 C CA . ASN A 1 94 ? -23.365 6.672 19.852 1.00 90.56 94 ASN A CA 1
ATOM 819 C C . ASN A 1 94 ? -24.627 7.494 19.578 1.00 90.56 94 ASN A C 1
ATOM 821 O O . ASN A 1 94 ? -25.482 7.599 20.461 1.00 90.56 94 ASN A O 1
ATOM 825 N N . ARG A 1 95 ? -24.782 8.022 18.359 1.00 91.12 95 ARG A N 1
ATOM 826 C CA . ARG A 1 95 ? -25.982 8.746 17.930 1.00 91.12 95 ARG A CA 1
ATOM 827 C C . ARG A 1 95 ? -27.219 7.849 17.982 1.00 91.12 95 ARG A C 1
ATOM 829 O O . ARG A 1 95 ? -28.190 8.193 18.653 1.00 91.12 95 ARG A O 1
ATOM 836 N N . LEU A 1 96 ? -27.150 6.656 17.386 1.00 89.12 96 LEU A N 1
ATOM 837 C CA . LEU A 1 96 ? -28.238 5.670 17.438 1.00 89.12 96 LEU A CA 1
ATOM 838 C C . LEU A 1 96 ? -28.568 5.251 18.878 1.00 89.12 96 LEU A C 1
ATOM 840 O O . LEU A 1 96 ? -29.724 4.987 19.222 1.00 89.12 96 LEU A O 1
ATOM 844 N N . ARG A 1 97 ? -27.556 5.168 19.748 1.00 84.44 97 ARG A N 1
ATOM 845 C CA . ARG A 1 97 ? -27.747 4.848 21.165 1.00 84.44 97 ARG A CA 1
ATOM 846 C C . ARG A 1 97 ? -28.449 5.980 21.912 1.00 84.44 97 ARG A C 1
ATOM 848 O O . ARG A 1 97 ? -29.340 5.692 22.711 1.00 84.44 97 ARG A O 1
ATOM 855 N N . ALA A 1 98 ? -28.085 7.234 21.650 1.00 84.75 98 ALA A N 1
ATOM 856 C CA . ALA A 1 98 ? -28.726 8.408 22.238 1.00 84.75 98 ALA A CA 1
ATOM 857 C C . ALA A 1 98 ? -30.206 8.512 21.829 1.00 84.75 98 ALA A C 1
ATOM 859 O O . ALA A 1 98 ? -31.062 8.708 22.696 1.00 84.75 98 ALA A O 1
ATOM 860 N N . GLU A 1 99 ? -30.520 8.271 20.552 1.00 83.31 99 GLU A N 1
ATOM 861 C CA . GLU A 1 99 ? -31.898 8.233 20.037 1.00 83.31 99 GLU A CA 1
ATOM 862 C C . GLU A 1 99 ? -32.743 7.163 20.757 1.00 83.31 99 GLU A C 1
ATOM 864 O O . GLU A 1 99 ? -33.850 7.440 21.221 1.00 83.31 99 GLU A O 1
ATOM 869 N N . ARG A 1 100 ? -32.195 5.959 20.985 1.00 76.50 100 ARG A N 1
ATOM 870 C CA . ARG A 1 100 ? -32.887 4.900 21.753 1.00 76.50 100 ARG A CA 1
ATOM 871 C C . ARG A 1 100 ? -33.136 5.255 23.219 1.00 76.50 100 ARG A C 1
ATOM 873 O O . ARG A 1 100 ? -34.080 4.733 23.811 1.00 76.50 100 ARG A O 1
ATOM 880 N N . VAL A 1 101 ? -32.285 6.077 23.835 1.00 71.56 101 VAL A N 1
ATOM 881 C CA . VAL A 1 101 ? -32.487 6.531 25.223 1.00 71.56 101 VAL A CA 1
ATOM 882 C C . VAL A 1 101 ? -33.653 7.513 25.300 1.00 71.56 101 VAL A C 1
ATOM 884 O O . VAL A 1 101 ? -34.458 7.399 26.219 1.00 71.56 101 VAL A O 1
ATOM 887 N N . HIS A 1 102 ? -33.790 8.406 24.317 1.00 63.81 102 HIS A N 1
ATOM 888 C CA . HIS A 1 102 ? -34.888 9.380 24.261 1.00 63.81 102 HIS A CA 1
ATOM 889 C C . HIS A 1 102 ? -36.246 8.706 24.029 1.00 63.81 102 HIS A C 1
ATOM 891 O O . HIS A 1 102 ? -37.266 9.178 24.522 1.00 63.81 102 HIS A O 1
ATOM 897 N N . LEU A 1 103 ? -36.256 7.565 23.336 1.00 65.00 103 LEU A N 1
ATOM 898 C CA . LEU A 1 103 ? -37.463 6.780 23.087 1.00 65.00 103 LEU A CA 1
ATOM 899 C C . LEU A 1 103 ? -37.877 5.868 24.248 1.00 65.00 103 LEU A C 1
ATOM 901 O O . LEU A 1 103 ? -38.911 5.221 24.128 1.00 65.00 103 LEU A O 1
ATOM 905 N N . LYS A 1 104 ? -37.120 5.769 25.354 1.00 60.31 104 LYS A N 1
ATOM 906 C CA . LYS A 1 104 ? -37.559 4.998 26.530 1.00 60.31 104 LYS A CA 1
ATOM 907 C C . LYS A 1 104 ? -38.542 5.832 27.353 1.00 60.31 104 LYS A C 1
ATOM 909 O O . LYS A 1 104 ? -38.099 6.731 28.066 1.00 60.31 104 LYS A O 1
ATOM 914 N N . PRO A 1 105 ? -39.844 5.499 27.372 1.00 60.00 105 PRO A N 1
ATOM 915 C CA . PRO A 1 105 ? -40.757 6.117 28.312 1.00 60.00 105 PRO A CA 1
ATOM 916 C C . PRO A 1 105 ? -40.366 5.621 29.707 1.00 60.00 105 PRO A C 1
ATOM 918 O O . PRO A 1 105 ? -40.302 4.411 29.954 1.00 60.00 105 PRO A O 1
ATOM 921 N N . THR A 1 106 ? -40.103 6.532 30.639 1.00 63.53 106 THR A N 1
ATOM 922 C CA . THR A 1 106 ? -40.013 6.250 32.078 1.00 63.53 106 THR A CA 1
ATOM 923 C C . THR A 1 106 ? -41.404 5.884 32.612 1.00 63.53 106 THR A C 1
ATOM 925 O O . THR A 1 106 ? -42.001 6.592 33.407 1.00 63.53 106 THR A O 1
ATOM 928 N N . LEU A 1 107 ? -41.944 4.750 32.159 1.00 59.66 107 LEU A N 1
ATOM 929 C CA . LEU A 1 107 ? -43.214 4.168 32.605 1.00 59.66 107 LEU A CA 1
ATOM 930 C C . LEU A 1 107 ? -42.993 3.026 33.604 1.00 59.66 107 LEU A C 1
ATOM 932 O O . LEU A 1 107 ? -43.834 2.140 33.736 1.00 59.66 107 LEU A O 1
ATOM 936 N N . ARG A 1 108 ? -41.853 2.995 34.308 1.00 62.28 108 ARG A N 1
ATOM 937 C CA . ARG A 1 108 ? -41.752 2.131 35.487 1.00 62.28 108 ARG A CA 1
ATOM 938 C C . ARG A 1 108 ? -42.294 2.906 36.680 1.00 62.28 108 ARG A C 1
ATOM 940 O O . ARG A 1 108 ? -41.626 3.854 37.096 1.00 62.28 108 ARG A O 1
ATOM 947 N N . PRO A 1 109 ? -43.459 2.529 37.236 1.00 66.12 109 PRO A N 1
ATOM 948 C CA . PRO A 1 109 ? -43.861 3.061 38.526 1.00 66.12 109 PRO A CA 1
ATOM 949 C C . PRO A 1 109 ? -42.744 2.781 39.544 1.00 66.12 109 PRO A C 1
ATOM 951 O O . PRO A 1 109 ? -42.067 1.746 39.437 1.00 66.12 109 PRO A O 1
ATOM 954 N N . PRO A 1 110 ? -42.504 3.696 40.501 1.00 72.00 110 PRO A N 1
ATOM 955 C CA . PRO A 1 110 ? -41.511 3.472 41.538 1.00 72.00 110 PRO A CA 1
ATOM 956 C C . PRO A 1 110 ? -41.812 2.137 42.237 1.00 72.00 110 PRO A C 1
ATOM 958 O O . PRO A 1 110 ? -42.984 1.825 42.475 1.00 72.00 110 PRO A O 1
ATOM 961 N N . PRO A 1 111 ? -40.787 1.316 42.534 1.00 70.94 111 PRO A N 1
ATOM 962 C CA . PRO A 1 111 ? -41.011 0.064 43.237 1.00 70.94 111 PRO A CA 1
ATOM 963 C C . PRO A 1 111 ? -41.715 0.362 44.569 1.00 70.94 111 PRO A C 1
ATOM 965 O O . PRO A 1 111 ? -41.360 1.343 45.231 1.00 70.94 111 PRO A O 1
ATOM 968 N N . PRO A 1 112 ? -42.703 -0.454 44.978 1.00 73.31 112 PRO A N 1
ATOM 969 C CA . PRO A 1 112 ? -43.389 -0.237 46.242 1.00 73.31 112 PRO A CA 1
ATOM 970 C C . PRO A 1 112 ? -42.373 -0.238 47.398 1.00 73.31 112 PRO A C 1
ATOM 972 O O . PRO A 1 112 ? -41.396 -0.998 47.356 1.00 73.31 112 PRO A O 1
ATOM 975 N N . PRO A 1 113 ? -42.575 0.600 48.433 1.00 72.12 113 PRO A N 1
ATOM 976 C CA . PRO A 1 113 ? -41.655 0.681 49.559 1.00 72.12 113 PRO A CA 1
ATOM 977 C C . PRO A 1 113 ? -41.525 -0.689 50.234 1.00 72.12 113 PRO A C 1
ATOM 979 O O . PRO A 1 113 ? -42.522 -1.348 50.544 1.00 72.12 113 PRO A O 1
ATOM 982 N N . LYS A 1 114 ? -40.280 -1.129 50.453 1.00 71.25 114 LYS A N 1
ATOM 983 C CA . LYS A 1 114 ? -39.993 -2.395 51.138 1.00 71.25 114 LYS A CA 1
ATOM 984 C C . LYS A 1 114 ? -40.500 -2.304 52.574 1.00 71.25 114 LYS A C 1
ATOM 986 O O . LYS A 1 114 ? -40.042 -1.459 53.339 1.00 71.25 114 LYS A O 1
ATOM 991 N N . ARG A 1 115 ? -41.422 -3.192 52.944 1.00 71.69 115 ARG A N 1
ATOM 992 C CA . ARG A 1 115 ? -41.861 -3.351 54.331 1.00 71.69 115 ARG A CA 1
ATOM 993 C C . ARG A 1 115 ? -40.806 -4.168 55.070 1.00 71.69 115 ARG A C 1
ATOM 995 O O . ARG A 1 115 ? -40.552 -5.324 54.728 1.00 71.69 115 ARG A O 1
ATOM 1002 N N . PHE A 1 116 ? -40.150 -3.532 56.031 1.00 73.12 116 PHE A N 1
ATOM 1003 C CA . PHE A 1 116 ? -39.250 -4.193 56.965 1.00 73.12 116 PHE A CA 1
ATOM 1004 C C . PHE A 1 116 ? -40.011 -4.447 58.258 1.00 73.12 116 PHE A C 1
ATOM 1006 O O . PHE A 1 116 ? -40.613 -3.527 58.809 1.00 73.12 116 PHE A O 1
ATOM 1013 N N . ALA A 1 117 ? -39.977 -5.686 58.734 1.00 75.88 117 ALA A N 1
ATOM 1014 C CA . ALA A 1 117 ? -40.490 -6.050 60.043 1.00 75.88 117 ALA A CA 1
ATOM 1015 C C . ALA A 1 117 ? -39.322 -6.523 60.912 1.00 75.88 117 ALA A C 1
ATOM 1017 O O . ALA A 1 117 ? -38.457 -7.278 60.455 1.00 75.88 117 ALA A O 1
ATOM 1018 N N . PHE A 1 118 ? -39.282 -6.068 62.163 1.00 76.81 118 PHE A N 1
ATOM 1019 C CA . PHE A 1 118 ? -38.325 -6.578 63.134 1.00 76.81 118 PHE A CA 1
ATOM 1020 C C . PHE A 1 118 ? -38.820 -7.926 63.655 1.00 76.81 118 PHE A C 1
ATOM 1022 O O . PHE A 1 118 ? -39.915 -8.027 64.208 1.00 76.81 118 PHE A O 1
ATOM 1029 N N . ASN A 1 119 ? -38.027 -8.976 63.458 1.00 77.62 119 ASN A N 1
ATOM 1030 C CA . ASN A 1 119 ? -38.333 -10.293 63.989 1.00 77.62 119 ASN A CA 1
ATOM 1031 C C . ASN A 1 119 ? -37.747 -10.410 65.403 1.00 77.62 119 ASN A C 1
ATOM 1033 O O . ASN A 1 119 ? -36.549 -10.646 65.551 1.00 77.62 119 ASN A O 1
ATOM 1037 N N . CYS A 1 120 ? -38.591 -10.284 66.432 1.00 75.94 120 CYS A N 1
ATOM 1038 C CA . CYS A 1 120 ? -38.174 -10.380 67.837 1.00 75.94 120 CYS A CA 1
ATOM 1039 C C . CYS A 1 120 ? -37.636 -11.768 68.231 1.00 75.94 120 CYS A C 1
ATOM 1041 O O . CYS A 1 120 ? -36.840 -11.863 69.155 1.00 75.94 120 CYS A O 1
ATOM 1043 N N . LEU A 1 121 ? -38.030 -12.841 67.532 1.00 76.00 121 LEU A N 1
ATOM 1044 C CA . LEU A 1 121 ? -37.545 -14.202 67.809 1.00 76.00 121 LEU A CA 1
ATOM 1045 C C . LEU A 1 121 ? -36.127 -14.429 67.278 1.00 76.00 121 LEU A C 1
ATOM 1047 O O . LEU A 1 121 ? -35.360 -15.189 67.858 1.00 76.00 121 LEU A O 1
ATOM 1051 N N . LYS A 1 122 ? -35.786 -13.789 66.156 1.00 77.75 122 LYS A N 1
ATOM 1052 C CA . LYS A 1 122 ? -34.477 -13.912 65.496 1.00 77.75 122 LYS A CA 1
ATOM 1053 C C . LYS A 1 122 ? -33.577 -12.693 65.701 1.00 77.75 122 LYS A C 1
ATOM 1055 O O . LYS A 1 122 ? -32.486 -12.672 65.143 1.00 77.75 122 LYS A O 1
ATOM 1060 N N . PHE A 1 123 ? -34.043 -11.688 66.449 1.00 79.75 123 PHE A N 1
ATOM 1061 C CA . PHE A 1 123 ? -33.362 -10.407 66.675 1.00 79.75 123 PHE A CA 1
ATOM 1062 C C . PHE A 1 123 ? -32.799 -9.780 65.384 1.00 79.75 123 PHE A C 1
ATOM 1064 O O . PHE A 1 123 ? -31.692 -9.249 65.352 1.00 79.75 123 PHE A O 1
ATOM 1071 N N . LEU A 1 124 ? -33.560 -9.853 64.286 1.00 81.38 124 LEU A N 1
ATOM 1072 C CA . LEU A 1 124 ? -33.109 -9.399 62.968 1.00 81.38 124 LEU A CA 1
ATOM 1073 C C . LEU A 1 124 ? -34.236 -8.713 62.192 1.00 81.38 124 LEU A C 1
ATOM 1075 O O . LEU A 1 124 ? -35.396 -9.124 62.247 1.00 81.38 124 LEU A O 1
ATOM 1079 N N . TRP A 1 125 ? -33.878 -7.694 61.411 1.00 77.25 125 TRP A N 1
ATOM 1080 C CA . TRP A 1 125 ? -34.763 -7.070 60.430 1.00 77.25 125 TRP A CA 1
ATOM 1081 C C . TRP A 1 125 ? -34.960 -7.984 59.222 1.00 77.25 125 TRP A C 1
ATOM 1083 O O . TRP A 1 125 ? -34.007 -8.319 58.519 1.00 77.25 125 TRP A O 1
ATOM 1093 N N . VAL A 1 126 ? -36.206 -8.365 58.951 1.00 76.25 126 VAL A N 1
ATOM 1094 C CA . VAL A 1 126 ? -36.564 -9.187 57.793 1.00 76.25 126 VAL A CA 1
ATOM 1095 C C . VAL A 1 126 ? -37.340 -8.322 56.807 1.00 76.25 126 VAL A C 1
ATOM 1097 O O . VAL A 1 126 ? -38.302 -7.644 57.170 1.00 76.25 126 VAL A O 1
ATOM 1100 N N . SER A 1 127 ? -36.911 -8.321 55.543 1.00 72.00 127 SER A N 1
ATOM 1101 C CA . SER A 1 127 ? -37.732 -7.787 54.457 1.00 72.00 127 SER A CA 1
ATOM 1102 C C . SER A 1 127 ? -38.813 -8.795 54.114 1.00 72.00 127 SER A C 1
ATOM 1104 O O . SER A 1 127 ? -38.503 -9.954 53.826 1.00 72.00 127 SER A O 1
ATOM 1106 N N . ASP A 1 128 ? -40.057 -8.335 54.093 1.00 64.81 128 ASP A N 1
ATOM 1107 C CA . ASP A 1 128 ? -41.213 -9.158 53.765 1.00 64.81 128 ASP A CA 1
ATOM 1108 C C . ASP A 1 128 ? -41.202 -9.465 52.257 1.00 64.81 128 ASP A C 1
ATOM 1110 O O . ASP A 1 128 ? -41.780 -8.760 51.427 1.00 64.81 128 ASP A O 1
ATOM 1114 N N . ARG A 1 129 ? -40.429 -10.481 51.857 1.00 56.66 129 ARG A N 1
ATOM 1115 C CA . ARG A 1 129 ? -40.431 -11.003 50.487 1.00 56.66 129 ARG A CA 1
ATOM 1116 C C . ARG A 1 129 ? -41.644 -11.914 50.324 1.00 56.66 129 ARG A C 1
ATOM 1118 O O . ARG A 1 129 ? -41.496 -13.125 50.276 1.00 56.66 129 ARG A O 1
ATOM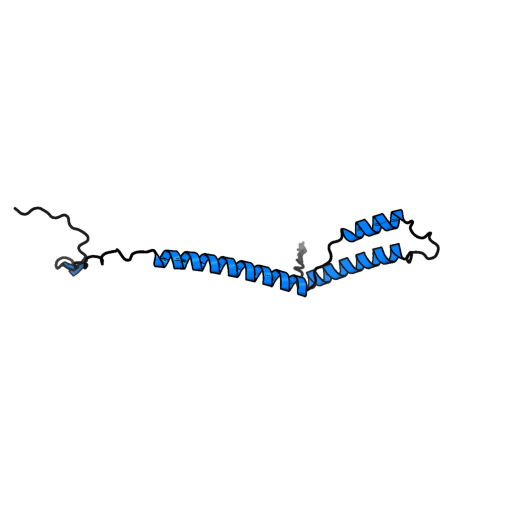 1125 N N . GLY A 1 130 ? -42.824 -11.298 50.266 1.00 58.53 130 GLY A N 1
ATOM 1126 C CA . GLY A 1 130 ? -44.070 -11.924 49.828 1.00 58.53 130 GLY A CA 1
ATOM 1127 C C . GLY A 1 130 ? -44.459 -13.182 50.602 1.00 58.53 130 GLY A C 1
ATOM 1128 O O . GLY A 1 130 ? -44.448 -14.271 50.036 1.00 58.53 130 GLY A O 1
ATOM 1129 N N . ALA A 1 131 ? -44.852 -13.043 51.869 1.00 47.47 131 ALA A N 1
ATOM 1130 C CA . ALA A 1 131 ? -45.620 -14.096 52.523 1.00 47.47 131 ALA A CA 1
ATOM 1131 C C . ALA A 1 131 ? -47.003 -14.225 51.839 1.00 47.47 131 ALA A C 1
ATOM 1133 O O . ALA A 1 131 ? -47.663 -13.203 51.605 1.00 47.47 131 ALA A O 1
ATOM 1134 N N . PRO A 1 132 ? -47.468 -15.441 51.491 1.00 47.56 132 PRO A N 1
ATOM 1135 C CA . PRO A 1 132 ? -48.814 -15.626 50.970 1.00 47.56 132 PRO A CA 1
ATOM 1136 C C . PRO A 1 132 ? -49.818 -15.245 52.063 1.00 47.56 132 PRO A C 1
ATOM 1138 O O . PRO A 1 132 ? -49.702 -15.679 53.209 1.00 47.56 132 PRO A O 1
ATOM 1141 N N . LYS A 1 133 ? -50.796 -14.404 51.711 1.00 50.47 133 LYS A N 1
ATOM 1142 C CA . LYS A 1 133 ? -51.904 -14.033 52.598 1.00 50.47 133 LYS A CA 1
ATOM 1143 C C . LYS A 1 133 ? -52.650 -15.304 53.006 1.00 50.47 133 LYS A C 1
ATOM 1145 O O . LYS A 1 133 ? -53.354 -15.884 52.182 1.00 50.47 133 LYS A O 1
ATOM 1150 N N . LEU A 1 134 ? -52.507 -15.728 54.258 1.00 49.25 134 LEU A N 1
ATOM 1151 C CA . LEU A 1 134 ? -53.420 -16.705 54.841 1.00 49.25 134 LEU A CA 1
ATOM 1152 C C . LEU A 1 134 ? -54.768 -16.013 55.104 1.00 49.25 134 LEU A C 1
ATOM 1154 O O . LEU A 1 134 ? -54.776 -14.880 55.594 1.00 49.25 134 LEU A O 1
ATOM 1158 N N . PRO A 1 135 ? -55.900 -16.642 54.746 1.00 44.97 135 PRO A N 1
ATOM 1159 C CA . PRO A 1 135 ? -57.212 -16.058 54.963 1.00 44.97 135 PRO A CA 1
ATOM 1160 C C . PRO A 1 135 ? -57.563 -16.094 56.452 1.00 44.97 135 PRO A C 1
ATOM 1162 O O . PRO A 1 135 ? -57.359 -17.100 57.129 1.00 44.97 135 PRO A O 1
ATOM 1165 N N . SER A 1 136 ? -58.107 -14.982 56.939 1.00 41.38 136 SER A N 1
ATOM 1166 C CA . SER A 1 136 ? -58.645 -14.846 58.288 1.00 41.38 136 SER A CA 1
ATOM 1167 C C . SER A 1 136 ? -59.860 -15.753 58.487 1.00 41.38 136 SER A C 1
ATOM 1169 O O . SER A 1 136 ? -60.806 -15.687 57.694 1.00 41.38 136 SER A O 1
ATOM 1171 N N . LYS A 1 137 ? -59.864 -16.520 59.574 1.00 38.88 137 LYS A N 1
ATO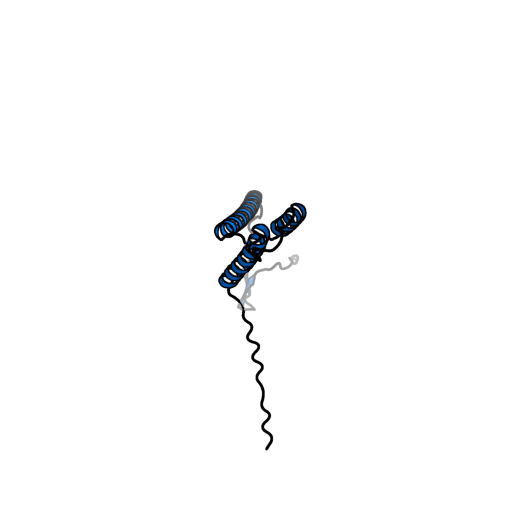M 1172 C CA . LYS A 1 137 ? -61.068 -16.970 60.272 1.00 38.88 137 LYS A CA 1
ATOM 1173 C C . LYS A 1 137 ? -60.853 -16.786 61.763 1.00 38.88 137 LYS A C 1
ATOM 1175 O O . LYS A 1 137 ? -59.717 -17.065 62.205 1.00 38.88 137 LYS A O 1
#

Sequence (137 aa):
MTAQKQIYSYSFNFNMTPQRKQSHKQRKYRAIVRKYLMFLMNLHNPYAEPPCMEEWRWRLDEFTQIPVPRTKEEKLAKKEEEIEQRRARIEEENRLRAERVHLKPTLRPPPPPKRFAFNCLKFLWVSDRGAPKLPSK